Protein AF-A0A6C0EUL0-F1 (afdb_monomer_lite)

pLDDT: mean 75.99, std 18.29, range [32.66, 93.19]

Sequence (137 aa):
MYKIRINCTSQKELTFKTLKITQELYINEIHKLLEPDSFNFIDSVTLLHKKCQTNSITTKSFEFLLNNEIQKCHMIDLILKMKHIGFVSETNCSIQFMVNGIIFINIKFNDYSYVMNNNKKKKNKSIYTVQTLHKRM

Radius of gyration: 17.28 Å; chains: 1; bounding box: 55×52×33 Å

Structure (mmCIF, N/CA/C/O backbone):
data_AF-A0A6C0EUL0-F1
#
_entry.id   AF-A0A6C0EUL0-F1
#
loop_
_atom_site.group_PDB
_atom_site.id
_atom_site.type_symbol
_atom_site.label_atom_id
_atom_site.label_alt_id
_atom_site.label_comp_id
_atom_site.label_asym_id
_atom_site.label_entity_id
_atom_site.label_seq_id
_atom_site.pdbx_PDB_ins_code
_atom_site.Cartn_x
_atom_site.Cartn_y
_atom_site.Cartn_z
_atom_site.occupancy
_atom_site.B_iso_or_equiv
_atom_site.auth_seq_id
_atom_site.auth_comp_id
_atom_site.auth_asym_id
_atom_site.auth_atom_id
_atom_site.pdbx_PDB_model_num
ATOM 1 N N . MET A 1 1 ? -8.490 -14.698 8.533 1.00 81.81 1 MET A N 1
ATOM 2 C CA . MET A 1 1 ? -7.403 -13.698 8.512 1.00 81.81 1 MET A CA 1
ATOM 3 C C . MET A 1 1 ? -7.806 -12.529 7.630 1.00 81.81 1 MET A C 1
ATOM 5 O O . MET A 1 1 ? -8.074 -12.736 6.445 1.00 81.81 1 MET A O 1
ATOM 9 N N . TYR A 1 2 ? -7.879 -11.341 8.227 1.00 90.81 2 TYR A N 1
ATOM 10 C CA . TYR A 1 2 ? -8.171 -10.074 7.561 1.00 90.81 2 TYR A CA 1
ATOM 11 C C . TYR A 1 2 ? -6.866 -9.442 7.084 1.00 90.81 2 TYR A C 1
ATOM 13 O O . TYR A 1 2 ? -5.888 -9.412 7.833 1.00 90.81 2 TYR A O 1
ATOM 21 N N . LYS A 1 3 ? -6.826 -8.958 5.841 1.00 93.19 3 LYS A N 1
ATOM 22 C CA . LYS A 1 3 ? -5.650 -8.250 5.336 1.00 93.19 3 LYS A CA 1
ATOM 23 C C . LYS A 1 3 ? -5.978 -7.176 4.317 1.00 93.19 3 LYS A C 1
ATOM 25 O O . LYS A 1 3 ? -6.918 -7.319 3.539 1.00 93.19 3 LYS A O 1
ATOM 30 N N . ILE A 1 4 ? -5.148 -6.140 4.274 1.00 91.94 4 ILE A N 1
ATOM 31 C CA . ILE A 1 4 ? -5.121 -5.170 3.178 1.00 91.94 4 ILE A CA 1
ATOM 32 C C . ILE A 1 4 ? -3.896 -5.456 2.322 1.00 91.94 4 ILE A C 1
ATOM 34 O O . ILE A 1 4 ? -2.795 -5.607 2.844 1.00 91.94 4 ILE A O 1
ATOM 38 N N . ARG A 1 5 ? -4.073 -5.504 1.003 1.00 92.25 5 ARG A N 1
ATOM 39 C CA . ARG A 1 5 ? -2.987 -5.621 0.034 1.00 92.25 5 ARG A CA 1
ATOM 40 C C . ARG A 1 5 ? -2.918 -4.379 -0.841 1.00 92.25 5 ARG A C 1
ATOM 42 O O . ARG A 1 5 ? -3.924 -3.975 -1.422 1.00 92.25 5 ARG A O 1
ATOM 49 N N . ILE A 1 6 ? -1.717 -3.831 -0.989 1.00 89.75 6 ILE A N 1
ATOM 50 C CA . ILE A 1 6 ? -1.419 -2.731 -1.910 1.00 89.75 6 ILE A CA 1
ATOM 51 C C . ILE A 1 6 ? -0.366 -3.208 -2.898 1.00 89.75 6 ILE A C 1
ATOM 53 O O . ILE A 1 6 ? 0.739 -3.569 -2.497 1.00 89.75 6 ILE A O 1
ATOM 57 N N . ASN A 1 7 ? -0.700 -3.209 -4.186 1.00 83.06 7 ASN A N 1
ATOM 58 C CA . ASN A 1 7 ? 0.239 -3.605 -5.235 1.00 83.06 7 ASN A CA 1
ATOM 59 C C . ASN A 1 7 ? 1.182 -2.438 -5.568 1.00 83.06 7 ASN A C 1
ATOM 61 O O . ASN A 1 7 ? 0.726 -1.328 -5.832 1.00 83.06 7 ASN A O 1
ATOM 65 N N . CYS A 1 8 ? 2.489 -2.690 -5.549 1.00 78.00 8 CYS A N 1
ATOM 66 C CA . CYS A 1 8 ? 3.541 -1.687 -5.746 1.00 78.00 8 CYS A CA 1
ATOM 67 C C . CYS A 1 8 ? 4.652 -2.195 -6.684 1.00 78.00 8 CYS A C 1
ATOM 69 O O . CYS A 1 8 ? 5.837 -1.925 -6.487 1.00 78.00 8 CYS A O 1
ATOM 71 N N . THR A 1 9 ? 4.281 -2.988 -7.692 1.00 69.94 9 THR A N 1
ATOM 72 C CA . THR A 1 9 ? 5.221 -3.717 -8.556 1.00 69.94 9 THR A CA 1
ATOM 73 C C . THR A 1 9 ? 5.982 -2.783 -9.491 1.00 69.94 9 THR A C 1
ATOM 75 O O . THR A 1 9 ? 7.195 -2.933 -9.663 1.00 69.94 9 THR A O 1
ATOM 78 N N . SER A 1 10 ? 5.299 -1.805 -10.084 1.00 65.25 10 SER A N 1
ATOM 79 C CA . SER A 1 10 ? 5.929 -0.809 -10.949 1.00 65.25 10 SER A CA 1
ATOM 80 C C . SER A 1 10 ? 6.234 0.496 -10.208 1.00 65.25 10 SER A C 1
ATOM 82 O O . SER A 1 10 ? 5.563 0.859 -9.244 1.00 65.25 10 SER A O 1
ATOM 84 N N . GLN A 1 11 ? 7.233 1.245 -10.692 1.00 56.41 11 GLN A N 1
ATOM 85 C CA . GLN A 1 11 ? 7.538 2.593 -10.184 1.00 56.41 11 GLN A CA 1
ATOM 86 C C . GLN A 1 11 ? 6.321 3.522 -10.275 1.00 56.41 11 GLN A C 1
ATOM 88 O O . GLN A 1 11 ? 6.171 4.412 -9.455 1.00 56.41 11 GLN A O 1
ATOM 93 N N . LYS A 1 12 ? 5.427 3.283 -11.236 1.00 63.06 12 LYS A N 1
ATOM 94 C CA . LYS A 1 12 ? 4.217 4.080 -11.411 1.00 63.06 12 LYS A CA 1
ATOM 95 C C . LYS A 1 12 ? 3.079 3.653 -10.477 1.00 63.06 12 LYS A C 1
ATOM 97 O O . LYS A 1 12 ? 2.143 4.423 -10.277 1.00 63.06 12 LYS A O 1
ATOM 102 N N . GLU A 1 13 ? 3.124 2.444 -9.913 1.00 72.56 13 GLU A N 1
ATOM 103 C CA . GLU A 1 13 ? 2.082 1.922 -9.018 1.00 72.56 13 GLU A CA 1
ATOM 104 C C . GLU A 1 13 ? 2.179 2.513 -7.617 1.00 72.56 13 GLU A C 1
ATOM 106 O O . GLU A 1 13 ? 1.165 2.934 -7.078 1.00 72.56 13 GLU A O 1
ATOM 111 N N . LEU A 1 14 ? 3.358 2.580 -7.006 1.00 84.25 14 LEU A N 1
ATOM 112 C CA . LEU A 1 14 ? 3.484 3.200 -5.688 1.00 84.25 14 LEU A CA 1
ATOM 113 C C . LEU A 1 14 ? 4.931 3.621 -5.426 1.00 84.25 14 LEU A C 1
ATOM 115 O O . LEU A 1 14 ? 5.844 2.794 -5.454 1.00 84.25 14 LEU A O 1
ATOM 119 N N . THR A 1 15 ? 5.129 4.901 -5.139 1.00 87.19 15 THR A N 1
ATOM 120 C CA . THR A 1 15 ? 6.403 5.480 -4.710 1.00 87.19 15 THR A CA 1
ATOM 121 C C . THR A 1 15 ? 6.281 6.034 -3.301 1.00 87.19 15 THR A C 1
ATOM 123 O O . THR A 1 15 ? 5.186 6.307 -2.808 1.00 87.19 15 THR A O 1
ATOM 126 N N . PHE A 1 16 ? 7.424 6.203 -2.649 1.00 89.31 16 PHE A N 1
ATOM 127 C CA . PHE A 1 16 ? 7.529 6.872 -1.363 1.00 89.31 16 PHE A CA 1
ATOM 128 C C . PHE A 1 16 ? 8.462 8.068 -1.519 1.00 89.31 16 PHE A C 1
ATOM 130 O O . PHE A 1 16 ? 9.609 7.899 -1.924 1.00 89.31 16 PHE A O 1
ATOM 137 N N . LYS A 1 17 ? 7.957 9.282 -1.274 1.00 88.50 17 LYS A N 1
ATOM 138 C CA . LYS A 1 17 ? 8.664 10.549 -1.521 1.00 88.50 17 LYS A CA 1
ATOM 139 C C . LYS A 1 17 ? 9.274 10.603 -2.931 1.00 88.50 17 LYS A C 1
ATOM 141 O O . LYS A 1 17 ? 10.418 11.005 -3.097 1.00 88.50 17 LYS A O 1
ATOM 146 N N . THR A 1 18 ? 8.522 10.158 -3.945 1.00 84.88 18 THR A N 1
ATOM 147 C CA . THR A 1 18 ? 8.945 10.022 -5.362 1.00 84.88 18 THR A CA 1
ATOM 148 C C . THR A 1 18 ? 10.016 8.958 -5.651 1.00 84.88 18 THR A C 1
ATOM 150 O O . THR A 1 18 ? 10.385 8.749 -6.805 1.00 84.88 18 THR A O 1
ATOM 153 N N . LEU A 1 19 ? 10.468 8.212 -4.638 1.00 85.69 19 LEU A N 1
ATOM 154 C CA . LEU A 1 19 ? 11.436 7.128 -4.785 1.00 85.69 19 LEU A CA 1
ATOM 155 C C . LEU A 1 19 ? 10.748 5.772 -4.971 1.00 85.69 19 LEU A C 1
ATOM 157 O O . LEU A 1 19 ? 9.694 5.480 -4.394 1.00 85.69 19 LEU A O 1
ATOM 161 N N . LYS A 1 20 ? 11.385 4.904 -5.761 1.00 84.88 20 LYS A N 1
ATOM 162 C CA . LYS A 1 20 ? 10.973 3.505 -5.905 1.00 84.88 20 LYS A CA 1
ATOM 163 C C . LYS A 1 20 ? 11.155 2.771 -4.577 1.00 84.88 20 LYS A C 1
ATOM 165 O O . LYS A 1 20 ? 12.204 2.857 -3.948 1.00 84.88 20 LYS A O 1
ATOM 170 N N . ILE A 1 21 ? 10.162 1.968 -4.206 1.00 85.56 21 ILE A N 1
ATOM 171 C CA . ILE A 1 21 ? 10.184 1.209 -2.956 1.00 85.56 21 ILE A CA 1
ATOM 172 C C . ILE A 1 21 ? 11.125 -0.002 -3.085 1.00 85.56 21 ILE A C 1
ATOM 174 O O . ILE A 1 21 ? 10.856 -0.994 -3.783 1.00 85.56 21 ILE A O 1
ATOM 178 N N . THR A 1 22 ? 12.274 0.099 -2.421 1.00 84.44 22 THR A N 1
ATOM 179 C CA . THR A 1 22 ? 13.261 -0.974 -2.250 1.00 84.44 22 THR A CA 1
ATOM 180 C C . THR A 1 22 ? 13.121 -1.609 -0.867 1.00 84.44 22 THR A C 1
ATOM 182 O O . THR A 1 22 ? 12.477 -1.056 0.022 1.00 84.44 22 THR A O 1
ATOM 185 N N . GLN A 1 23 ? 13.711 -2.793 -0.680 1.00 84.38 23 GLN A N 1
ATOM 186 C CA . GLN A 1 23 ? 13.723 -3.452 0.628 1.00 84.38 23 GLN A CA 1
ATOM 187 C C . GLN A 1 23 ? 14.516 -2.642 1.663 1.00 84.38 23 GLN A C 1
ATOM 189 O O . GLN A 1 23 ? 14.108 -2.553 2.813 1.00 84.38 23 GLN A O 1
ATOM 194 N N . GLU A 1 24 ? 15.595 -1.992 1.235 1.00 88.00 24 GLU A N 1
ATOM 195 C CA . GLU A 1 24 ? 16.388 -1.096 2.076 1.00 88.00 24 GLU A CA 1
ATOM 196 C C . GLU A 1 24 ? 15.590 0.141 2.516 1.00 88.00 24 GLU A C 1
ATOM 198 O O . GLU A 1 24 ? 15.519 0.428 3.707 1.00 88.00 24 GLU A O 1
ATOM 203 N N . LEU A 1 25 ? 14.900 0.819 1.586 1.00 88.12 25 LEU A N 1
ATOM 204 C CA . LEU A 1 25 ? 14.025 1.951 1.920 1.00 88.12 25 LEU A CA 1
ATOM 205 C C . LEU A 1 25 ? 12.902 1.529 2.881 1.00 88.12 25 LEU A C 1
ATOM 207 O O . LEU A 1 25 ? 12.510 2.288 3.769 1.00 88.12 25 LEU A O 1
ATOM 211 N N . TYR A 1 26 ? 12.405 0.299 2.725 1.00 88.19 26 TYR A N 1
ATOM 212 C CA . TYR A 1 26 ? 11.421 -0.271 3.633 1.00 88.19 26 TYR A CA 1
ATOM 213 C C . TYR A 1 26 ? 11.958 -0.446 5.058 1.00 88.19 26 TYR A C 1
ATOM 215 O O . TYR A 1 26 ? 11.358 0.056 6.011 1.00 88.19 26 TYR A O 1
ATOM 223 N N . ILE A 1 27 ? 13.103 -1.117 5.194 1.00 87.38 27 ILE A N 1
ATOM 224 C CA . ILE A 1 27 ? 13.739 -1.402 6.486 1.00 87.38 27 ILE A CA 1
ATOM 225 C C . ILE A 1 27 ? 14.212 -0.116 7.170 1.00 87.38 27 ILE A C 1
ATOM 227 O O . ILE A 1 27 ? 14.127 -0.014 8.385 1.00 87.38 27 ILE A O 1
ATOM 231 N N . ASN A 1 28 ? 14.664 0.894 6.434 1.00 87.00 28 ASN A N 1
ATOM 232 C CA . ASN A 1 28 ? 15.253 2.074 7.067 1.00 87.00 28 ASN A CA 1
ATOM 233 C C . ASN A 1 28 ? 14.216 3.142 7.449 1.00 87.00 28 ASN A C 1
ATOM 235 O O . ASN A 1 28 ? 14.333 3.743 8.524 1.00 87.00 28 ASN A O 1
ATOM 239 N N . GLU A 1 29 ? 13.193 3.347 6.609 1.00 90.00 29 GLU A N 1
ATOM 240 C CA . GLU A 1 29 ? 12.229 4.447 6.760 1.00 90.00 29 GLU A CA 1
ATOM 241 C C . GLU A 1 29 ? 10.773 3.985 6.844 1.00 90.00 29 GLU A C 1
ATOM 243 O O . GLU A 1 29 ? 10.078 4.319 7.802 1.00 90.00 29 GLU A O 1
ATOM 248 N N . ILE A 1 30 ? 10.286 3.246 5.841 1.00 88.75 30 ILE A N 1
ATOM 249 C CA . ILE A 1 30 ? 8.838 3.048 5.670 1.00 88.75 30 ILE A CA 1
ATOM 250 C C . ILE A 1 30 ? 8.229 2.226 6.808 1.00 88.75 30 ILE A C 1
ATOM 252 O O . ILE A 1 30 ? 7.132 2.566 7.245 1.00 88.75 30 ILE A O 1
ATOM 256 N N . HIS A 1 31 ? 8.896 1.162 7.280 1.00 85.25 31 HIS A N 1
ATOM 257 C CA . HIS A 1 31 ? 8.292 0.280 8.287 1.00 85.25 31 HIS A CA 1
ATOM 258 C C . HIS A 1 31 ? 7.923 1.049 9.563 1.00 85.25 31 HIS A C 1
ATOM 260 O O . HIS A 1 31 ? 6.804 0.901 10.031 1.00 85.25 31 HIS A O 1
ATOM 266 N N . LYS A 1 32 ? 8.794 1.960 10.021 1.00 84.88 32 LYS A N 1
ATOM 267 C CA . LYS A 1 32 ? 8.586 2.805 11.212 1.00 84.88 32 LYS A CA 1
ATOM 268 C C . LYS A 1 32 ? 7.379 3.731 11.075 1.00 84.88 32 LYS A C 1
ATOM 270 O O . LYS A 1 32 ? 6.687 4.013 12.040 1.00 84.88 32 LYS A O 1
ATOM 275 N N . LEU A 1 33 ? 7.118 4.225 9.863 1.00 86.25 33 LEU A N 1
ATOM 276 C CA . LEU A 1 33 ? 5.997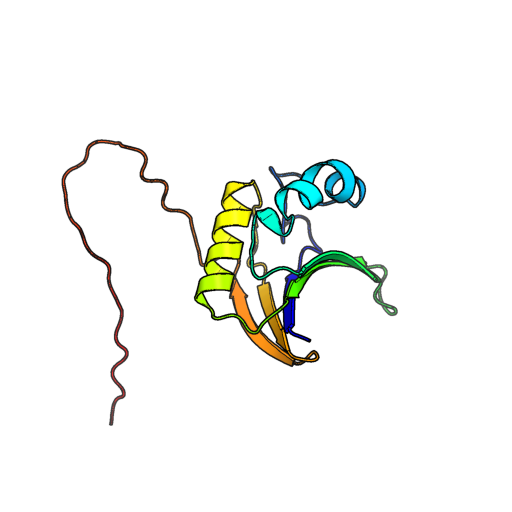 5.134 9.585 1.00 86.25 33 LEU A CA 1
ATOM 277 C C . LEU A 1 33 ? 4.662 4.401 9.410 1.00 86.25 33 LEU A C 1
ATOM 279 O O . LEU A 1 33 ? 3.603 5.026 9.450 1.00 86.25 33 LEU A O 1
ATOM 283 N N . LEU A 1 34 ? 4.716 3.094 9.157 1.00 84.19 34 LEU A N 1
ATOM 284 C CA . LEU A 1 34 ? 3.553 2.221 9.021 1.00 84.19 34 LEU A CA 1
ATOM 285 C C . LEU A 1 34 ? 3.335 1.348 10.264 1.00 84.19 34 LEU A C 1
ATOM 287 O O . LEU A 1 34 ? 2.511 0.436 10.210 1.00 84.1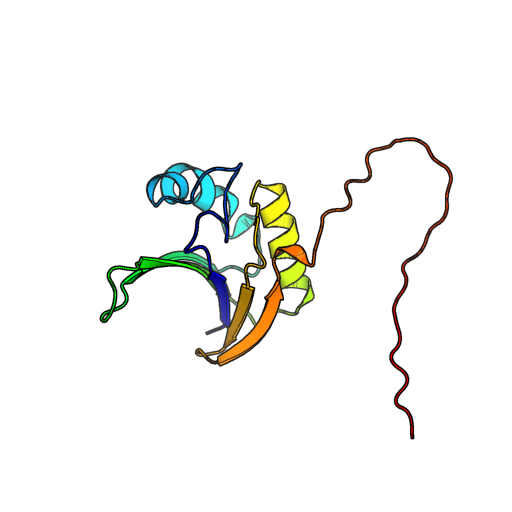9 34 LEU A O 1
ATOM 291 N N . GLU A 1 35 ? 4.064 1.603 11.355 1.00 72.12 35 GLU A N 1
ATOM 292 C CA . GLU A 1 35 ? 3.960 0.807 12.573 1.00 72.12 35 GLU A CA 1
ATOM 293 C C . GLU A 1 35 ? 2.542 0.843 13.178 1.00 72.12 35 GLU A C 1
ATOM 295 O O . GLU A 1 35 ? 1.825 1.842 13.026 1.00 72.12 35 GLU A O 1
ATOM 300 N N . PRO A 1 36 ? 2.137 -0.237 13.879 1.00 64.56 36 PRO A N 1
ATOM 301 C CA . PRO A 1 36 ? 0.821 -0.391 14.510 1.00 64.56 36 PRO A CA 1
ATOM 302 C C . PRO A 1 36 ? 0.374 0.789 15.376 1.00 64.56 36 PRO A C 1
ATOM 304 O O . PRO A 1 36 ? -0.810 1.116 15.399 1.00 64.56 36 PRO A O 1
ATOM 307 N N . ASP A 1 37 ? 1.303 1.497 16.019 1.00 64.56 37 ASP A N 1
ATOM 308 C CA . ASP A 1 37 ? 0.990 2.673 16.844 1.00 64.56 37 ASP A CA 1
ATOM 309 C C . ASP A 1 37 ? 0.345 3.808 16.032 1.00 64.56 37 ASP A C 1
ATOM 311 O O . ASP A 1 37 ? -0.414 4.626 16.551 1.00 64.56 37 ASP A O 1
ATOM 315 N N . SER A 1 38 ? 0.591 3.836 14.719 1.00 67.19 38 SER A N 1
ATOM 316 C CA . SER A 1 38 ? -0.059 4.769 13.798 1.00 67.19 38 SER A CA 1
ATOM 317 C C . SER A 1 38 ? -1.462 4.304 13.372 1.00 67.19 38 SER A C 1
ATOM 319 O O . SER A 1 38 ? -2.247 5.109 12.848 1.00 67.19 38 SER A O 1
ATOM 321 N N . PHE A 1 39 ? -1.797 3.024 13.580 1.00 76.06 39 PHE A N 1
ATOM 322 C CA . PHE A 1 39 ? -3.006 2.354 13.098 1.00 76.06 39 PHE A CA 1
ATOM 323 C C . PHE A 1 39 ? -3.483 1.230 14.037 1.00 76.06 39 PHE A C 1
ATOM 325 O O . PHE A 1 39 ? -3.117 0.072 13.871 1.00 76.06 39 PHE A O 1
ATOM 332 N N . ASN A 1 40 ? -4.429 1.537 14.926 1.00 81.44 40 ASN A N 1
ATOM 333 C CA . ASN A 1 40 ? -4.937 0.612 15.958 1.00 81.44 40 ASN A CA 1
ATOM 334 C C . ASN A 1 40 ? -5.500 -0.739 15.445 1.00 81.44 40 ASN A C 1
ATOM 336 O O . ASN A 1 40 ? -5.732 -1.654 16.234 1.00 81.44 40 ASN A O 1
ATOM 340 N N . PHE A 1 41 ? -5.783 -0.854 14.145 1.00 84.31 41 PHE A N 1
ATOM 341 C CA . PHE A 1 41 ? -6.335 -2.054 13.506 1.00 84.31 41 PHE A CA 1
ATOM 342 C C . PHE A 1 41 ? -5.289 -2.890 12.742 1.00 84.31 41 PHE A C 1
ATOM 344 O O . PHE A 1 41 ? -5.618 -3.942 12.193 1.00 84.31 41 PHE A O 1
ATOM 351 N N . ILE A 1 42 ? -4.041 -2.420 12.655 1.00 88.00 42 ILE A N 1
ATOM 352 C CA . ILE A 1 42 ? -2.952 -3.093 11.940 1.00 88.00 42 ILE A CA 1
ATOM 353 C C . ILE A 1 42 ? -2.103 -3.832 12.965 1.00 88.00 42 ILE A C 1
ATOM 355 O O . ILE A 1 42 ? -1.544 -3.223 13.864 1.00 88.00 42 ILE A O 1
ATOM 359 N N . ASP A 1 43 ? -2.007 -5.145 12.810 1.00 88.00 43 ASP A N 1
ATOM 360 C CA . ASP A 1 43 ? -1.181 -6.008 13.652 1.00 88.00 43 ASP A CA 1
ATOM 361 C C . ASP A 1 43 ? 0.268 -6.031 13.148 1.00 88.00 43 ASP A C 1
ATOM 363 O O . ASP A 1 43 ? 1.225 -5.882 13.901 1.00 88.00 43 ASP A O 1
ATOM 367 N N . SER A 1 44 ? 0.447 -6.149 11.831 1.00 88.44 44 SER A N 1
ATOM 368 C CA . SER A 1 44 ? 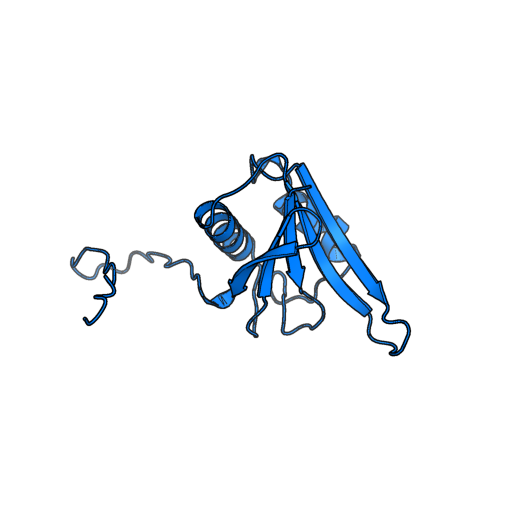1.770 -6.075 11.213 1.00 88.44 44 SER A CA 1
ATOM 369 C C . SER A 1 44 ? 1.712 -5.642 9.755 1.00 88.44 44 SER A C 1
ATOM 371 O O . SER A 1 44 ? 0.691 -5.767 9.072 1.00 88.44 44 SER A O 1
ATOM 373 N N . VAL A 1 45 ? 2.845 -5.141 9.267 1.00 89.56 45 VAL A N 1
ATOM 374 C CA . VAL A 1 45 ? 3.042 -4.732 7.876 1.00 89.56 45 VAL A CA 1
ATOM 375 C C . VAL A 1 45 ? 4.212 -5.510 7.302 1.00 89.56 45 VAL A C 1
ATOM 377 O O . VAL A 1 45 ? 5.251 -5.652 7.940 1.00 89.56 45 VAL A O 1
ATOM 380 N N . THR A 1 46 ? 4.046 -6.047 6.097 1.00 89.31 46 THR A N 1
ATOM 381 C CA . THR A 1 46 ? 5.095 -6.796 5.403 1.00 89.31 46 THR A CA 1
ATOM 382 C C . THR A 1 46 ? 5.185 -6.366 3.946 1.00 89.31 46 THR A C 1
ATOM 384 O O . THR A 1 46 ? 4.176 -6.280 3.245 1.00 89.31 46 THR A O 1
ATOM 387 N N . LEU A 1 47 ? 6.408 -6.144 3.461 1.00 88.50 47 LEU A N 1
ATOM 388 C CA . LEU A 1 47 ? 6.684 -5.990 2.036 1.00 88.50 47 LEU A CA 1
ATOM 389 C C . LEU A 1 47 ? 6.960 -7.366 1.413 1.00 88.50 47 LEU A C 1
ATOM 391 O O . LEU A 1 47 ? 7.996 -7.979 1.669 1.00 88.50 47 LEU A O 1
ATOM 395 N N . LEU A 1 48 ? 6.046 -7.843 0.572 1.00 86.31 48 LEU A N 1
ATOM 396 C CA . LEU A 1 48 ? 6.175 -9.117 -0.129 1.00 86.31 48 LEU A CA 1
ATOM 397 C C . LEU A 1 48 ? 6.777 -8.944 -1.520 1.00 86.31 48 LEU A C 1
ATOM 399 O O . LEU A 1 48 ? 6.425 -8.028 -2.264 1.00 86.31 48 LEU A O 1
ATOM 403 N N . HIS A 1 49 ? 7.622 -9.905 -1.888 1.00 84.56 49 HIS A N 1
ATOM 404 C CA . HIS A 1 49 ? 8.176 -10.071 -3.224 1.00 84.56 49 HIS A CA 1
ATOM 405 C C . HIS A 1 49 ? 7.728 -11.427 -3.773 1.00 84.56 49 HIS A C 1
ATOM 407 O O . HIS A 1 49 ? 8.164 -12.469 -3.288 1.00 84.56 49 HIS A O 1
ATOM 413 N N . LYS A 1 50 ? 6.863 -11.440 -4.788 1.00 79.12 50 LYS A N 1
ATOM 414 C CA . LYS A 1 50 ? 6.425 -12.674 -5.446 1.00 79.12 50 LYS A CA 1
ATOM 415 C C . LYS A 1 50 ? 6.986 -12.729 -6.860 1.00 79.12 50 LYS A C 1
ATOM 417 O O . LYS A 1 50 ? 6.588 -11.955 -7.732 1.00 79.12 50 LYS A O 1
ATOM 422 N N . LYS A 1 51 ? 7.909 -13.663 -7.080 1.00 74.69 51 LYS A N 1
ATOM 423 C CA . LYS A 1 51 ? 8.451 -13.974 -8.403 1.00 74.69 51 LYS A CA 1
ATOM 424 C C . LYS A 1 51 ? 7.426 -14.809 -9.168 1.00 74.69 51 LYS A C 1
ATOM 426 O O . LYS A 1 51 ? 6.944 -15.816 -8.650 1.00 74.69 51 LYS A O 1
ATOM 431 N N . CYS A 1 52 ? 7.050 -14.376 -10.367 1.00 67.25 52 CYS A N 1
ATOM 432 C CA . CYS A 1 52 ? 6.210 -15.200 -11.227 1.00 67.25 52 CYS A CA 1
ATOM 433 C C . CYS A 1 52 ? 7.049 -16.376 -11.758 1.00 67.25 52 CYS A C 1
ATOM 435 O O . CYS A 1 52 ? 8.199 -16.180 -12.134 1.00 67.25 52 CYS A O 1
ATOM 437 N N . GLN A 1 53 ? 6.515 -17.601 -11.764 1.00 64.44 53 GLN A N 1
ATOM 438 C CA . GLN A 1 53 ? 7.267 -18.763 -12.269 1.00 64.44 53 GLN A CA 1
ATOM 439 C C . GLN A 1 53 ? 7.471 -18.703 -13.789 1.00 64.44 53 GLN A C 1
ATOM 441 O O . GLN A 1 53 ? 8.455 -19.229 -14.295 1.00 64.44 53 GLN A O 1
ATOM 446 N N . THR A 1 54 ? 6.562 -18.040 -14.504 1.00 69.56 54 THR A N 1
ATOM 447 C CA . THR A 1 54 ? 6.549 -17.983 -15.970 1.00 69.56 54 THR A CA 1
ATOM 448 C C . THR A 1 54 ? 7.295 -16.781 -16.547 1.00 69.56 54 THR A C 1
ATOM 450 O O . THR A 1 54 ? 7.752 -16.858 -17.679 1.00 69.56 54 THR A O 1
ATOM 453 N N . ASN A 1 55 ? 7.479 -15.702 -15.775 1.00 63.56 55 ASN A N 1
ATOM 454 C CA . ASN A 1 55 ? 8.153 -14.474 -16.210 1.00 63.56 55 ASN A CA 1
ATOM 455 C C . ASN A 1 55 ? 9.176 -14.009 -15.166 1.00 63.56 55 ASN A C 1
ATOM 457 O O . ASN A 1 55 ? 8.951 -14.138 -13.967 1.00 63.56 55 ASN A O 1
ATOM 461 N N . SER A 1 56 ? 10.239 -13.325 -15.594 1.00 64.69 56 SER A N 1
ATOM 462 C CA . SER A 1 56 ? 11.230 -12.683 -14.708 1.00 64.69 56 SER A CA 1
ATOM 463 C C . SER A 1 56 ? 10.687 -11.487 -13.899 1.00 64.69 56 SER A C 1
ATOM 465 O O . SER A 1 56 ? 11.449 -10.781 -13.239 1.00 64.69 56 SER A O 1
ATOM 467 N N . ILE A 1 57 ? 9.371 -11.257 -13.917 1.00 69.25 57 ILE A N 1
ATOM 468 C CA . ILE A 1 57 ? 8.712 -10.152 -13.223 1.00 69.25 57 ILE A CA 1
ATOM 469 C C . ILE A 1 57 ? 8.509 -10.530 -11.754 1.00 69.25 57 ILE A C 1
ATOM 471 O O . ILE A 1 57 ? 7.748 -11.441 -11.411 1.00 69.25 57 ILE A O 1
ATOM 475 N N . THR A 1 58 ? 9.173 -9.786 -10.875 1.00 65.31 58 THR A N 1
ATOM 476 C CA . THR A 1 58 ? 8.924 -9.823 -9.433 1.00 65.31 58 THR A CA 1
ATOM 477 C C . THR A 1 58 ? 7.835 -8.818 -9.095 1.00 65.31 58 THR A C 1
ATOM 479 O O . THR A 1 58 ? 8.051 -7.611 -9.181 1.00 65.31 58 THR A O 1
ATOM 482 N N . THR A 1 59 ? 6.675 -9.320 -8.687 1.00 77.19 59 THR A N 1
ATOM 483 C CA . THR A 1 59 ? 5.600 -8.493 -8.133 1.00 77.19 59 THR A CA 1
ATOM 484 C C . THR A 1 59 ? 5.927 -8.085 -6.704 1.00 77.19 59 THR A C 1
ATOM 486 O O . THR A 1 59 ? 6.443 -8.891 -5.926 1.00 77.19 59 THR A O 1
ATOM 489 N N . LYS A 1 60 ? 5.652 -6.824 -6.369 1.00 83.12 60 LYS A N 1
ATOM 490 C CA . LYS A 1 60 ? 5.809 -6.286 -5.018 1.00 83.12 60 LYS A CA 1
ATOM 491 C C . LYS A 1 60 ? 4.458 -5.873 -4.469 1.00 83.12 60 LYS A C 1
ATOM 493 O O . LYS A 1 60 ? 3.655 -5.280 -5.192 1.00 83.12 60 LYS A O 1
ATOM 498 N N . SER A 1 61 ? 4.221 -6.159 -3.197 1.00 87.88 61 SER A N 1
ATOM 499 C CA . SER A 1 61 ? 3.012 -5.707 -2.515 1.00 87.88 61 SER A CA 1
ATOM 500 C C . SER A 1 61 ? 3.253 -5.466 -1.035 1.00 87.88 61 SER A C 1
ATOM 502 O O . SER A 1 61 ? 3.929 -6.267 -0.393 1.00 87.88 61 SER A O 1
ATOM 504 N N . PHE A 1 62 ? 2.632 -4.430 -0.480 1.00 89.69 62 PHE A N 1
ATOM 505 C CA . PHE A 1 62 ? 2.444 -4.340 0.965 1.00 89.69 62 PHE A CA 1
ATOM 506 C C . PHE A 1 62 ? 1.268 -5.213 1.375 1.00 89.69 62 PHE A C 1
ATOM 508 O O . PHE A 1 62 ? 0.198 -5.128 0.767 1.00 89.69 62 PHE A O 1
ATOM 515 N N . GLU A 1 63 ? 1.460 -6.023 2.408 1.00 90.94 63 GLU A N 1
ATOM 516 C CA . GLU A 1 63 ? 0.378 -6.681 3.128 1.00 90.94 63 GLU A CA 1
ATOM 517 C C . GLU A 1 63 ? 0.318 -6.144 4.556 1.00 90.94 63 GLU A C 1
ATOM 519 O O . GLU A 1 63 ? 1.304 -6.191 5.288 1.00 90.94 63 GLU A O 1
ATOM 524 N N . PHE A 1 64 ? -0.850 -5.628 4.926 1.00 91.75 64 PHE A N 1
ATOM 525 C CA . PHE A 1 64 ? -1.189 -5.225 6.283 1.00 91.75 64 PHE A CA 1
ATOM 526 C C . PHE A 1 64 ? -2.069 -6.324 6.864 1.00 91.75 64 PHE A C 1
ATOM 528 O O . PHE A 1 64 ? -3.177 -6.550 6.366 1.00 91.75 64 PHE A O 1
ATOM 535 N N . LEU A 1 65 ? -1.567 -7.034 7.868 1.00 91.56 65 LEU A N 1
ATOM 536 C CA . LEU A 1 65 ? -2.350 -7.986 8.642 1.00 91.56 65 LEU A CA 1
ATOM 537 C C . LEU A 1 65 ? -3.150 -7.216 9.684 1.00 91.56 65 LEU A C 1
ATOM 539 O O . LEU A 1 65 ? -2.620 -6.314 10.328 1.00 91.56 65 LEU A O 1
ATOM 543 N N . LEU A 1 66 ? -4.434 -7.541 9.802 1.00 91.19 66 LEU A N 1
ATOM 544 C CA . LEU A 1 66 ? -5.359 -6.803 10.655 1.00 91.19 66 LEU A CA 1
ATOM 545 C C . LEU A 1 66 ? -5.812 -7.678 11.821 1.00 91.19 66 LEU A C 1
ATOM 547 O O . LEU A 1 66 ? -6.082 -8.869 11.638 1.00 91.19 66 LEU A O 1
ATOM 551 N N . ASN A 1 67 ? -5.938 -7.070 12.998 1.00 88.38 67 ASN A N 1
ATOM 552 C CA . ASN A 1 67 ? -6.414 -7.744 14.210 1.00 88.38 67 ASN A CA 1
ATOM 553 C C . ASN A 1 67 ? -7.943 -7.944 14.215 1.00 88.38 67 ASN A C 1
ATOM 555 O O . ASN A 1 67 ? -8.455 -8.814 14.918 1.00 88.38 67 ASN A O 1
ATOM 559 N N . ASN A 1 68 ? -8.678 -7.179 13.406 1.00 88.50 68 ASN A N 1
ATOM 560 C CA . ASN A 1 68 ? -10.131 -7.211 13.315 1.00 88.50 68 ASN A CA 1
ATOM 561 C C . ASN A 1 68 ? -10.636 -6.991 11.878 1.00 88.50 68 ASN A C 1
ATOM 563 O O . ASN A 1 68 ? -9.890 -6.658 10.953 1.00 88.50 68 ASN A O 1
ATOM 567 N N . GLU A 1 69 ? -11.936 -7.214 11.689 1.00 87.25 69 GLU A N 1
ATOM 568 C CA . GLU A 1 69 ? -12.620 -6.780 10.477 1.00 87.25 69 GLU A CA 1
ATOM 569 C C . GLU A 1 69 ? -12.678 -5.251 10.447 1.00 87.25 69 GLU A C 1
ATOM 571 O O . GLU A 1 69 ? -12.930 -4.601 11.463 1.00 87.25 69 GLU A O 1
ATOM 576 N N . ILE A 1 70 ? -12.466 -4.671 9.268 1.00 87.50 70 ILE A N 1
ATOM 577 C CA . ILE A 1 70 ? -12.472 -3.225 9.091 1.00 87.50 70 ILE A CA 1
ATOM 578 C C . ILE A 1 70 ? -13.558 -2.791 8.117 1.00 87.50 70 ILE A C 1
ATOM 580 O O . ILE A 1 70 ? -13.935 -3.501 7.189 1.00 87.50 70 ILE A O 1
ATOM 584 N N . GLN A 1 71 ? -14.021 -1.562 8.300 1.00 87.31 71 GLN A N 1
ATOM 585 C CA . GLN A 1 71 ? -14.930 -0.907 7.381 1.00 87.31 71 GLN A CA 1
ATOM 586 C C . GLN A 1 71 ? -14.163 -0.165 6.284 1.00 87.31 71 GLN A C 1
ATOM 588 O O . GLN A 1 71 ? -12.971 0.132 6.394 1.00 87.31 71 GLN A O 1
ATOM 593 N N . LYS A 1 72 ? -14.888 0.215 5.228 1.00 85.38 72 LYS A N 1
ATOM 594 C CA . LYS A 1 72 ? -14.343 1.012 4.123 1.00 85.38 72 LYS A CA 1
ATOM 595 C C . LYS A 1 72 ? -13.708 2.329 4.597 1.00 85.38 72 LYS A C 1
ATOM 597 O O . LYS A 1 72 ? -12.705 2.735 4.022 1.00 85.38 72 LYS A O 1
ATOM 602 N N . CYS A 1 73 ? -14.248 2.978 5.633 1.00 86.19 73 CYS A N 1
ATOM 603 C CA . CYS A 1 73 ? -13.674 4.209 6.192 1.00 86.19 73 CYS A CA 1
ATOM 604 C C . CYS A 1 73 ? -12.239 4.005 6.701 1.00 86.19 73 CYS A C 1
ATOM 606 O O . CYS A 1 73 ? -11.371 4.796 6.355 1.00 86.19 73 CYS A O 1
ATOM 608 N N . HIS A 1 74 ? -11.947 2.897 7.385 1.00 87.25 74 HIS A N 1
ATOM 609 C CA . HIS A 1 74 ? -10.593 2.591 7.857 1.00 87.25 74 HIS A CA 1
ATOM 610 C C . HIS A 1 74 ? -9.597 2.414 6.702 1.00 87.25 74 HIS A C 1
ATOM 612 O O . HIS A 1 74 ? -8.438 2.811 6.807 1.00 87.25 74 HIS A O 1
ATOM 618 N N . MET A 1 75 ? -10.042 1.860 5.567 1.00 87.44 75 MET A N 1
ATOM 619 C CA . MET A 1 75 ? -9.204 1.790 4.365 1.00 87.44 75 MET A CA 1
ATOM 620 C C . MET A 1 75 ? -8.916 3.175 3.782 1.00 87.44 75 MET A C 1
ATOM 622 O O . MET A 1 75 ? -7.813 3.421 3.300 1.00 87.44 75 MET A O 1
ATOM 626 N N . ILE A 1 76 ? -9.902 4.072 3.806 1.00 88.12 76 ILE A N 1
ATOM 627 C CA . ILE A 1 76 ? -9.729 5.454 3.350 1.00 88.12 76 ILE A CA 1
ATOM 628 C C . ILE A 1 76 ? -8.741 6.174 4.270 1.00 88.12 76 ILE A C 1
ATOM 630 O O . ILE A 1 76 ? -7.803 6.795 3.774 1.00 88.12 76 ILE A O 1
ATOM 634 N N . ASP A 1 77 ? -8.880 6.021 5.586 1.00 87.62 77 ASP A N 1
ATOM 635 C CA . ASP A 1 77 ? -7.956 6.596 6.566 1.00 87.62 77 ASP A CA 1
ATOM 636 C C . ASP A 1 77 ? -6.527 6.081 6.367 1.00 87.62 77 ASP A C 1
ATOM 638 O O . ASP A 1 77 ? -5.574 6.862 6.428 1.00 87.62 77 ASP 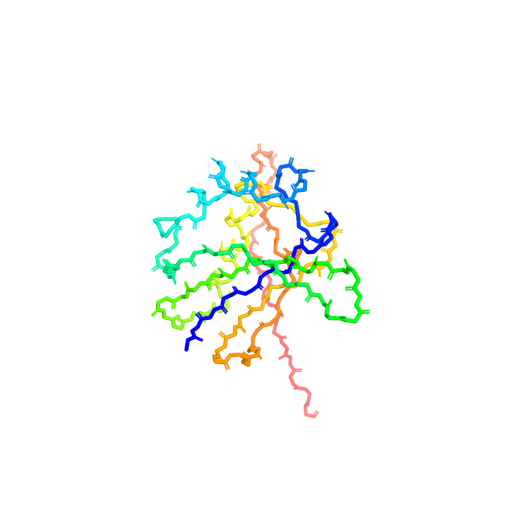A O 1
ATOM 642 N N . LEU A 1 78 ? -6.367 4.789 6.050 1.00 89.19 78 LEU A N 1
ATOM 643 C CA . LEU A 1 78 ? -5.077 4.219 5.664 1.00 89.19 78 LEU A CA 1
ATOM 644 C C . LEU A 1 78 ? -4.487 4.924 4.442 1.00 89.19 78 LEU A C 1
ATOM 646 O O . LEU A 1 78 ? -3.340 5.364 4.495 1.00 89.19 78 LEU A O 1
ATOM 650 N N . ILE A 1 79 ? -5.263 5.094 3.368 1.00 89.69 79 ILE A N 1
ATOM 651 C CA . ILE A 1 79 ? -4.809 5.806 2.162 1.00 89.69 79 ILE A CA 1
ATOM 652 C C . ILE A 1 79 ? -4.378 7.229 2.500 1.00 89.69 79 ILE A C 1
ATOM 654 O O . ILE A 1 79 ? -3.308 7.668 2.077 1.00 89.69 79 ILE A O 1
ATOM 658 N N . LEU A 1 80 ? -5.205 7.958 3.248 1.00 88.56 80 LEU A N 1
ATOM 659 C CA . LEU A 1 80 ? -4.947 9.353 3.585 1.00 88.56 80 LEU A CA 1
ATOM 660 C C . LEU A 1 80 ? -3.679 9.495 4.431 1.00 88.56 80 LEU A C 1
ATOM 662 O O . LEU A 1 80 ? -2.845 10.350 4.128 1.00 88.56 80 LEU A O 1
ATOM 666 N N . LYS A 1 81 ? -3.482 8.626 5.428 1.00 88.88 81 LYS A N 1
ATOM 667 C CA . LYS A 1 81 ? -2.258 8.607 6.238 1.00 88.88 81 LYS A CA 1
ATOM 668 C C . LYS A 1 81 ? -1.034 8.214 5.414 1.00 88.88 81 LYS A C 1
ATOM 670 O O . LYS A 1 81 ? -0.014 8.888 5.515 1.00 88.88 81 LYS A O 1
ATOM 675 N N . MET A 1 82 ? -1.136 7.205 4.546 1.00 89.62 82 MET A N 1
ATOM 676 C CA . MET A 1 82 ? -0.053 6.841 3.625 1.00 89.62 82 MET A CA 1
ATOM 677 C C . MET A 1 82 ? 0.343 8.025 2.733 1.00 89.62 82 MET A C 1
ATOM 679 O O . MET A 1 82 ? 1.524 8.341 2.600 1.00 89.62 82 MET A O 1
ATOM 683 N N . LYS A 1 83 ? -0.627 8.743 2.163 1.00 88.88 83 LYS A N 1
ATOM 684 C CA . LYS A 1 83 ? -0.344 9.957 1.383 1.00 88.88 83 LYS A CA 1
ATOM 685 C C . LYS A 1 83 ? 0.334 11.034 2.223 1.00 88.88 83 LYS A C 1
ATOM 687 O O . LYS A 1 83 ? 1.309 11.626 1.771 1.00 88.88 83 LYS A O 1
ATOM 692 N N . HIS A 1 84 ? -0.144 11.249 3.446 1.00 88.31 84 HIS A N 1
ATOM 693 C CA . HIS A 1 84 ? 0.419 12.230 4.369 1.00 88.31 84 HIS A CA 1
ATOM 694 C C . HIS A 1 84 ? 1.897 11.962 4.694 1.00 88.31 84 HIS A C 1
ATOM 696 O O . HIS A 1 84 ? 2.695 12.894 4.711 1.00 88.31 84 HIS A O 1
ATOM 702 N N . ILE A 1 85 ? 2.288 10.699 4.890 1.00 89.38 85 ILE A N 1
ATOM 703 C CA . ILE A 1 85 ? 3.691 10.331 5.163 1.00 89.38 85 ILE A CA 1
ATOM 704 C C . ILE A 1 85 ? 4.571 10.282 3.901 1.00 89.38 85 ILE A C 1
ATOM 706 O O . ILE A 1 85 ? 5.778 10.070 4.008 1.00 89.38 85 ILE A O 1
ATOM 710 N N . GLY A 1 86 ? 3.997 10.502 2.713 1.00 89.00 86 GLY A N 1
ATOM 711 C CA . GLY A 1 86 ? 4.741 10.683 1.466 1.00 89.00 86 GLY A CA 1
ATOM 712 C C . GLY A 1 86 ? 4.537 9.602 0.406 1.00 89.00 86 GLY A C 1
ATOM 713 O O . GLY A 1 86 ? 5.285 9.584 -0.571 1.00 89.00 86 GLY A O 1
ATOM 714 N N . PHE A 1 87 ? 3.561 8.701 0.549 1.00 90.62 87 PHE A N 1
ATOM 715 C CA . PHE A 1 87 ? 3.234 7.763 -0.528 1.00 90.62 87 PHE A CA 1
ATOM 716 C C . PHE A 1 87 ? 2.505 8.455 -1.682 1.00 90.62 87 PHE A C 1
ATOM 718 O O . PHE A 1 87 ? 1.545 9.200 -1.483 1.00 90.62 87 PHE A O 1
ATOM 725 N N . VAL A 1 88 ? 2.925 8.148 -2.907 1.00 88.56 88 VAL A N 1
ATOM 726 C CA . VAL A 1 88 ? 2.351 8.689 -4.143 1.00 88.56 88 VAL A CA 1
ATOM 727 C C . VAL A 1 88 ? 2.131 7.551 -5.135 1.00 88.56 88 VAL A C 1
ATOM 729 O O . VAL A 1 88 ? 2.865 6.566 -5.146 1.00 88.56 88 VAL A O 1
ATOM 732 N N . SER A 1 89 ? 1.111 7.676 -5.978 1.00 86.25 89 SER A N 1
ATOM 733 C CA . SER A 1 89 ? 0.828 6.722 -7.045 1.00 86.25 89 SER A CA 1
ATOM 734 C C . SER A 1 89 ? 0.548 7.478 -8.340 1.00 86.25 89 SER A C 1
ATOM 736 O O . SER A 1 89 ? -0.388 8.271 -8.413 1.00 86.25 89 SER A O 1
ATOM 738 N N . GLU A 1 90 ? 1.370 7.257 -9.363 1.00 74.69 90 GLU A N 1
ATOM 739 C CA . GLU A 1 90 ? 1.191 7.880 -10.684 1.00 74.69 90 GLU A CA 1
ATOM 740 C C . GLU A 1 90 ? 0.144 7.143 -11.532 1.00 74.69 90 GLU A C 1
ATOM 742 O O . GLU A 1 90 ? -0.356 7.668 -12.523 1.00 74.69 90 GLU A O 1
ATOM 747 N N . THR A 1 91 ? -0.204 5.914 -11.148 1.00 78.75 91 THR A N 1
ATOM 748 C CA . THR A 1 91 ? -1.205 5.073 -11.815 1.00 78.75 91 THR A CA 1
ATOM 749 C C . THR A 1 91 ? -2.306 4.674 -10.846 1.00 78.75 91 THR A C 1
ATOM 751 O O . THR A 1 91 ? -2.229 4.915 -9.651 1.00 78.75 91 THR A O 1
ATOM 754 N N . ASN A 1 92 ? -3.372 4.050 -11.341 1.00 70.94 92 ASN A N 1
ATOM 755 C CA . ASN A 1 92 ? -4.465 3.596 -10.483 1.00 70.94 92 ASN A CA 1
ATOM 756 C C . ASN A 1 92 ? -4.099 2.314 -9.716 1.00 70.94 92 ASN A C 1
ATOM 758 O O . ASN A 1 92 ? -4.645 1.236 -9.994 1.00 70.94 92 ASN A O 1
ATOM 762 N N . CYS A 1 93 ? -3.207 2.448 -8.728 1.00 83.50 93 CYS A N 1
ATOM 763 C CA . CYS A 1 93 ? -2.873 1.405 -7.765 1.00 83.50 93 CYS A CA 1
ATOM 764 C C . CYS A 1 93 ? -4.132 0.905 -7.055 1.00 83.50 93 CYS A C 1
ATOM 766 O O . CYS A 1 93 ? -4.936 1.693 -6.549 1.00 83.50 93 CYS A O 1
ATOM 768 N N . SER A 1 94 ? -4.317 -0.415 -7.053 1.00 85.25 94 SER A N 1
ATOM 769 C CA . SER A 1 94 ? -5.420 -1.072 -6.360 1.00 85.25 94 SER A CA 1
ATOM 770 C C . SER A 1 94 ? -5.050 -1.385 -4.919 1.00 85.25 94 SER A C 1
ATOM 772 O O . SER A 1 94 ? -4.013 -2.008 -4.667 1.00 85.25 94 SER A O 1
ATOM 774 N N . ILE A 1 95 ? -5.963 -1.061 -4.013 1.00 89.00 95 ILE A N 1
ATOM 775 C CA . ILE A 1 95 ? -5.915 -1.451 -2.612 1.00 89.00 95 ILE A CA 1
ATOM 776 C C . ILE A 1 95 ? -7.065 -2.409 -2.358 1.00 89.00 95 ILE A C 1
ATOM 778 O O . ILE A 1 95 ? -8.231 -2.079 -2.585 1.00 89.00 95 ILE A O 1
ATOM 782 N N . GLN A 1 96 ? -6.718 -3.603 -1.903 1.00 91.56 96 GLN A N 1
ATOM 783 C CA . GLN A 1 96 ? -7.638 -4.717 -1.751 1.00 91.56 96 GLN A CA 1
ATOM 784 C C . GLN A 1 96 ? -7.779 -5.059 -0.276 1.00 91.56 96 GLN A C 1
ATOM 786 O O . GLN A 1 96 ? -6.781 -5.353 0.372 1.00 91.56 96 GLN A O 1
ATOM 791 N N . PHE A 1 97 ? -9.001 -5.074 0.245 1.00 91.38 97 PHE A N 1
ATOM 792 C CA . PHE A 1 97 ? -9.292 -5.744 1.509 1.00 91.38 97 PHE A CA 1
ATOM 793 C C . PHE A 1 97 ? -9.700 -7.182 1.222 1.00 91.38 97 PHE A C 1
ATOM 795 O O . PHE A 1 97 ? -10.550 -7.446 0.363 1.00 91.38 97 PHE A O 1
ATOM 802 N N . MET A 1 98 ? -9.060 -8.106 1.927 1.00 92.44 98 MET A N 1
ATOM 803 C CA . MET A 1 98 ? -9.198 -9.532 1.717 1.00 92.44 98 MET A CA 1
ATOM 804 C C . MET A 1 98 ? -9.495 -10.246 3.033 1.00 92.44 98 MET A C 1
ATOM 806 O O . MET A 1 98 ? -8.856 -9.976 4.051 1.00 92.44 98 MET A O 1
ATOM 810 N N . VAL A 1 99 ? -10.392 -11.230 2.982 1.00 89.00 99 VAL A N 1
ATOM 811 C CA . VAL A 1 99 ? -10.655 -12.154 4.092 1.00 89.00 99 VAL A CA 1
ATOM 812 C C . VAL A 1 99 ? -10.428 -13.567 3.586 1.00 89.00 99 VAL A C 1
ATOM 814 O O . VAL A 1 99 ? -11.021 -13.977 2.591 1.00 89.00 99 VAL A O 1
ATOM 817 N N . ASN A 1 100 ? -9.515 -14.300 4.226 1.00 87.19 100 ASN A N 1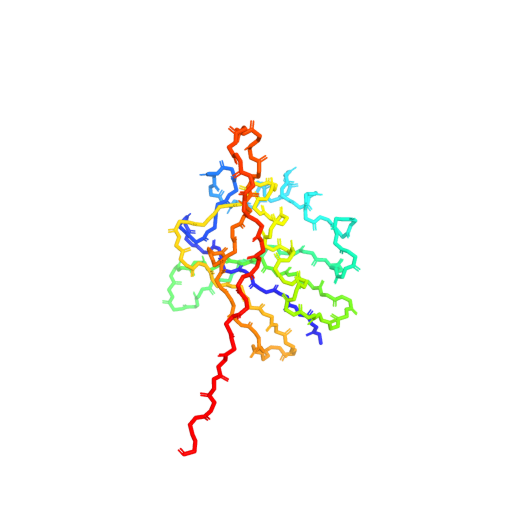
ATOM 818 C CA . ASN A 1 100 ? -9.163 -15.677 3.845 1.00 87.19 100 ASN A CA 1
ATOM 819 C C . ASN A 1 100 ? -8.808 -15.833 2.349 1.00 87.19 100 ASN A C 1
ATOM 821 O O . ASN A 1 100 ? -9.102 -16.846 1.727 1.00 87.19 100 ASN A O 1
ATOM 825 N N . GLY A 1 101 ? -8.181 -14.809 1.758 1.00 82.81 101 GLY A N 1
ATOM 826 C CA . GLY A 1 101 ? -7.763 -14.814 0.351 1.00 82.81 101 GLY A CA 1
ATOM 827 C C . GLY A 1 101 ? -8.818 -14.329 -0.651 1.00 82.81 101 GLY A C 1
ATOM 828 O O . GLY A 1 101 ? -8.459 -14.050 -1.793 1.00 82.81 101 GLY A O 1
ATOM 829 N N . ILE A 1 102 ? -10.072 -14.149 -0.234 1.00 88.19 102 ILE A N 1
ATOM 830 C CA . ILE A 1 102 ? -11.149 -13.600 -1.068 1.00 88.19 102 ILE A CA 1
ATOM 831 C C . ILE A 1 102 ? -11.106 -12.071 -0.990 1.00 88.19 102 ILE A C 1
ATOM 833 O O . ILE A 1 102 ? -10.956 -11.522 0.098 1.00 88.19 102 ILE A O 1
ATOM 837 N N . ILE A 1 103 ? -11.222 -11.381 -2.128 1.00 89.69 103 ILE A N 1
ATOM 838 C CA . ILE A 1 103 ? -11.260 -9.911 -2.194 1.00 89.69 103 ILE A CA 1
ATOM 839 C C . ILE A 1 103 ? -12.696 -9.441 -1.947 1.00 89.69 103 ILE A C 1
ATOM 841 O O . ILE A 1 103 ? -13.592 -9.795 -2.707 1.00 89.69 103 ILE A O 1
ATOM 845 N N . PHE A 1 104 ? -12.899 -8.611 -0.924 1.00 87.25 104 PHE A N 1
ATOM 846 C CA . PHE A 1 104 ? -14.212 -8.053 -0.570 1.00 87.25 104 PHE A CA 1
ATOM 847 C C . PHE A 1 104 ? -14.367 -6.606 -1.025 1.00 87.25 104 PHE A C 1
ATOM 849 O O . PHE A 1 104 ? -15.430 -6.200 -1.487 1.00 87.25 104 PHE A O 1
ATOM 856 N N . ILE A 1 105 ? -13.298 -5.819 -0.902 1.00 87.19 105 ILE A N 1
ATOM 857 C CA . ILE A 1 105 ? -13.284 -4.410 -1.293 1.00 87.19 105 ILE A CA 1
ATOM 858 C C . ILE A 1 105 ? -12.053 -4.174 -2.156 1.00 87.19 105 ILE A C 1
ATOM 860 O O . ILE A 1 105 ? -10.957 -4.625 -1.827 1.00 87.19 105 ILE A O 1
ATOM 864 N N . ASN A 1 106 ? -12.236 -3.445 -3.253 1.00 88.00 106 ASN A N 1
ATOM 865 C CA . ASN A 1 106 ? -11.164 -3.008 -4.135 1.00 88.00 106 ASN A CA 1
ATOM 866 C C . ASN A 1 106 ? -11.363 -1.521 -4.437 1.00 88.00 106 ASN A C 1
ATOM 868 O O . ASN A 1 106 ? -12.353 -1.144 -5.062 1.00 88.00 106 ASN A O 1
ATOM 872 N N . ILE A 1 107 ? -10.444 -0.683 -3.968 1.00 88.44 107 ILE A N 1
ATOM 873 C CA . ILE A 1 107 ? -10.476 0.772 -4.166 1.00 88.44 107 ILE A CA 1
ATOM 874 C C . ILE A 1 107 ? -9.186 1.245 -4.828 1.00 88.44 107 ILE A C 1
ATOM 876 O O . ILE A 1 107 ? -8.165 0.553 -4.760 1.00 88.44 107 ILE A O 1
ATOM 880 N N . LYS A 1 108 ? -9.203 2.417 -5.472 1.00 87.38 108 LYS A N 1
ATOM 881 C CA . LYS A 1 108 ? -7.977 2.993 -6.029 1.00 87.38 108 LYS A CA 1
ATOM 882 C C . LYS A 1 108 ? -7.333 3.961 -5.052 1.00 87.38 108 LYS A C 1
ATOM 884 O O . LYS A 1 108 ? -8.003 4.770 -4.416 1.00 87.38 108 LYS A O 1
ATOM 889 N N . PHE A 1 109 ? -6.004 3.915 -4.989 1.00 87.00 109 PHE A N 1
ATOM 890 C CA . PHE A 1 109 ? -5.204 4.836 -4.181 1.00 87.00 109 PHE A CA 1
ATOM 891 C C . PHE A 1 109 ? -5.463 6.303 -4.563 1.00 87.00 109 PHE A C 1
ATOM 893 O O . PHE A 1 109 ? -5.479 7.184 -3.706 1.00 87.00 109 PHE A O 1
ATOM 900 N N . ASN A 1 110 ? -5.714 6.574 -5.845 1.00 86.06 110 ASN A N 1
ATOM 901 C CA . ASN A 1 110 ? -5.921 7.928 -6.359 1.00 86.06 110 ASN A CA 1
ATOM 902 C C . ASN A 1 110 ? -7.336 8.481 -6.155 1.00 86.06 110 ASN A C 1
ATOM 904 O O . ASN A 1 110 ? -7.491 9.696 -6.215 1.00 86.06 110 ASN A O 1
ATOM 908 N N . ASP A 1 111 ? -8.322 7.644 -5.816 1.00 84.62 111 ASP A N 1
ATOM 909 C CA . ASP A 1 111 ? -9.713 8.086 -5.620 1.00 84.62 111 ASP A CA 1
ATOM 910 C C . ASP A 1 111 ? -9.884 8.988 -4.385 1.00 84.62 111 ASP A C 1
ATOM 912 O O . ASP A 1 111 ? -10.865 9.720 -4.277 1.00 84.62 111 ASP A O 1
ATOM 916 N N . TYR A 1 112 ? -8.933 8.952 -3.445 1.00 80.69 112 TYR A N 1
ATOM 917 C CA . TYR A 1 112 ? -9.017 9.680 -2.178 1.00 80.69 112 TYR A CA 1
ATOM 918 C C . TYR A 1 112 ? -7.854 10.657 -2.042 1.00 80.69 112 TYR A C 1
ATOM 920 O O . TYR A 1 112 ? -6.716 10.254 -1.810 1.00 80.69 112 TYR A O 1
ATOM 928 N N . SER A 1 113 ? -8.106 11.953 -2.191 1.00 68.69 113 SER A N 1
ATOM 929 C CA . SER A 1 113 ? -7.105 13.006 -1.992 1.00 68.69 113 SER A CA 1
ATOM 930 C C . SER A 1 113 ? -7.280 13.694 -0.644 1.00 68.69 113 SER A C 1
ATOM 932 O O . SER A 1 113 ? -8.403 13.984 -0.234 1.00 68.69 113 SER A O 1
ATOM 934 N N . TYR A 1 114 ? -6.168 14.052 -0.006 1.00 55.12 114 TYR A N 1
ATOM 935 C CA . TYR A 1 114 ? -6.188 15.023 1.080 1.00 55.12 114 TYR A CA 1
ATOM 936 C C . TYR A 1 114 ? -6.518 16.397 0.478 1.00 55.12 114 TYR A C 1
ATOM 938 O O . TYR A 1 114 ? -5.731 16.930 -0.305 1.00 55.12 114 TYR A O 1
ATOM 946 N N . VAL A 1 115 ? -7.670 16.985 0.809 1.00 48.00 115 VAL A N 1
ATOM 947 C CA . VAL A 1 115 ? -7.871 18.419 0.566 1.00 48.00 115 VAL A CA 1
ATOM 948 C C . VAL A 1 115 ? -7.092 19.129 1.663 1.00 48.00 115 VAL A C 1
ATOM 950 O O . VAL A 1 115 ? -7.594 19.316 2.769 1.00 48.00 115 VAL A O 1
ATOM 953 N N . MET A 1 116 ? -5.833 19.485 1.398 1.00 40.34 116 MET A N 1
ATOM 954 C CA . MET A 1 116 ? -5.162 20.445 2.268 1.00 40.34 116 MET A CA 1
ATOM 955 C C . MET A 1 116 ? -5.939 21.754 2.162 1.00 40.34 116 MET A C 1
ATOM 957 O O . MET A 1 116 ? -5.882 22.437 1.137 1.00 40.34 116 MET A O 1
ATOM 961 N N . ASN A 1 117 ? -6.665 22.104 3.224 1.00 33.75 117 ASN A N 1
ATOM 962 C CA . ASN A 1 117 ? -7.113 23.470 3.460 1.00 33.75 117 ASN A CA 1
ATOM 963 C C . ASN A 1 117 ? -5.863 24.331 3.670 1.00 33.75 117 ASN A C 1
ATOM 965 O O . ASN A 1 117 ? -5.490 24.684 4.785 1.00 33.75 117 ASN A O 1
ATOM 969 N N . ASN A 1 118 ? -5.193 24.674 2.573 1.00 37.28 118 ASN A N 1
ATOM 970 C CA . ASN A 1 118 ? -4.326 25.828 2.561 1.00 37.28 118 ASN A CA 1
ATOM 971 C C . ASN A 1 118 ? -5.237 27.006 2.878 1.00 37.28 118 ASN A C 1
ATOM 973 O O . ASN A 1 118 ? -6.139 27.311 2.097 1.00 37.28 118 ASN A O 1
ATOM 977 N N . ASN A 1 119 ? -5.016 27.639 4.029 1.00 39.38 119 ASN A N 1
ATOM 978 C CA . ASN A 1 119 ? -5.617 28.910 4.410 1.00 39.38 119 ASN A CA 1
ATOM 979 C C . ASN A 1 119 ? -5.236 30.000 3.388 1.00 39.38 119 ASN A C 1
ATOM 981 O O . ASN A 1 119 ? -4.474 30.919 3.668 1.00 39.38 119 ASN A O 1
ATOM 985 N N . LYS A 1 120 ? -5.789 29.932 2.178 1.00 40.28 120 LYS A N 1
ATOM 986 C CA . LYS A 1 120 ? -6.052 31.097 1.352 1.00 40.28 120 LYS A CA 1
ATOM 987 C C . LYS A 1 120 ? -7.465 31.507 1.704 1.00 40.28 120 LYS A C 1
ATOM 989 O O . LYS A 1 120 ? -8.422 30.866 1.285 1.00 40.28 120 LYS A O 1
ATOM 994 N N . LYS A 1 121 ? -7.575 32.577 2.496 1.00 45.66 121 LYS A N 1
ATOM 995 C CA . LYS A 1 121 ? -8.809 33.339 2.709 1.00 45.66 121 LYS A CA 1
ATOM 996 C C . LYS A 1 121 ? -9.564 33.480 1.382 1.00 45.66 121 LYS A C 1
ATOM 998 O O . LYS A 1 121 ? -9.264 34.384 0.610 1.00 45.66 121 LYS A O 1
ATOM 1003 N N . LYS A 1 122 ? -10.554 32.629 1.122 1.00 37.38 122 LYS A N 1
ATOM 1004 C CA . LYS A 1 122 ? -11.629 32.893 0.166 1.00 37.38 122 LYS A CA 1
ATOM 1005 C C . LYS A 1 122 ? -12.915 32.280 0.712 1.00 37.38 122 LYS A C 1
ATOM 1007 O O . LYS A 1 122 ? -13.057 31.073 0.832 1.00 37.38 122 LYS A O 1
ATOM 1012 N N . LYS A 1 123 ? -13.770 33.220 1.115 1.00 40.03 123 LYS A N 1
ATOM 1013 C CA . LYS A 1 123 ? -15.158 33.171 1.582 1.00 40.03 123 LYS A CA 1
ATOM 1014 C C . LYS A 1 123 ? -15.878 31.820 1.456 1.00 40.03 123 LYS A C 1
ATOM 1016 O O . LYS A 1 123 ? -16.033 31.295 0.360 1.00 40.03 123 LYS A O 1
ATOM 1021 N N . ASN A 1 124 ? -16.397 31.383 2.606 1.00 44.06 124 ASN A N 1
ATOM 1022 C CA . ASN A 1 124 ? -17.517 30.469 2.834 1.00 44.06 124 ASN A CA 1
ATOM 1023 C C . ASN A 1 124 ? -18.280 30.015 1.583 1.00 44.06 124 ASN A C 1
ATOM 1025 O O . ASN A 1 124 ? -18.988 30.809 0.966 1.00 44.06 124 ASN A O 1
ATOM 1029 N N . LYS A 1 125 ? -18.272 28.702 1.352 1.00 36.50 125 LYS A N 1
ATOM 1030 C CA . LYS A 1 125 ? -19.482 27.921 1.079 1.00 36.50 125 LYS A CA 1
ATOM 1031 C C . LYS A 1 125 ? -19.212 26.487 1.508 1.00 36.50 125 LYS A C 1
ATOM 1033 O O . LYS A 1 125 ? -18.329 25.818 0.986 1.00 36.50 125 LYS A O 1
ATOM 1038 N N . SER A 1 126 ? -19.909 26.081 2.552 1.00 42.34 126 SER A N 1
ATOM 1039 C CA . SER A 1 126 ? -19.786 24.772 3.156 1.00 42.34 126 SER A CA 1
ATOM 1040 C C . SER A 1 126 ? -20.604 23.726 2.393 1.00 42.34 126 SER A C 1
ATOM 1042 O O . SER A 1 126 ? -21.559 24.064 1.698 1.00 42.34 126 SER A O 1
ATOM 1044 N N . ILE A 1 127 ? -20.281 22.474 2.717 1.00 45.47 127 ILE A N 1
ATOM 1045 C CA . ILE A 1 127 ? -21.156 21.295 2.783 1.00 45.47 127 ILE A CA 1
ATOM 1046 C C . ILE A 1 127 ? -21.038 20.315 1.608 1.00 45.47 127 ILE A C 1
ATOM 1048 O O . ILE A 1 127 ? -21.428 20.571 0.474 1.00 45.47 127 ILE A O 1
ATOM 1052 N N . TYR A 1 128 ? -20.492 19.155 1.981 1.00 36.69 128 TYR A N 1
ATOM 1053 C CA . TYR A 1 128 ? -20.709 17.807 1.467 1.00 36.69 128 TYR A CA 1
ATOM 1054 C C . TYR A 1 128 ? -21.841 17.653 0.445 1.00 36.69 128 TYR A C 1
ATOM 1056 O O . TYR A 1 128 ? -22.998 17.955 0.729 1.00 36.69 128 TYR A O 1
ATOM 1064 N N . THR A 1 129 ? -21.530 17.048 -0.698 1.00 37.22 129 THR A N 1
ATOM 1065 C CA . THR A 1 129 ? -22.542 16.471 -1.588 1.00 37.22 129 THR A CA 1
ATOM 1066 C C . THR A 1 129 ? -22.508 14.951 -1.467 1.00 37.22 129 THR A C 1
ATOM 1068 O O . THR A 1 129 ? -21.604 14.282 -1.959 1.00 37.22 129 THR A O 1
ATOM 1071 N N . VAL A 1 130 ? -23.508 14.404 -0.773 1.00 35.31 130 VAL A N 1
ATOM 1072 C CA . VAL A 1 130 ? -23.855 12.980 -0.813 1.00 35.31 130 VAL A CA 1
ATOM 1073 C C . VAL A 1 130 ? -24.724 12.770 -2.052 1.00 35.31 130 VAL A C 1
ATOM 1075 O O . VAL A 1 130 ? -25.837 13.286 -2.115 1.00 35.31 130 VAL A O 1
ATOM 1078 N N . GLN A 1 131 ? -24.232 12.031 -3.047 1.00 35.47 131 GLN A N 1
ATOM 1079 C CA . GLN A 1 131 ? -25.063 11.581 -4.166 1.00 35.47 131 GLN A CA 1
ATOM 1080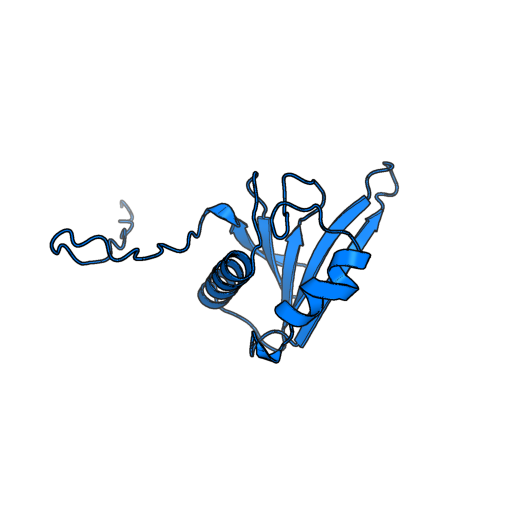 C C . GLN A 1 131 ? -25.924 10.396 -3.715 1.00 35.47 131 GLN A C 1
ATOM 1082 O O . GLN A 1 131 ? -25.418 9.305 -3.459 1.00 35.47 131 GLN A O 1
ATOM 1087 N N . THR A 1 132 ? -27.235 10.605 -3.619 1.00 37.31 132 THR A N 1
ATOM 1088 C CA . THR A 1 132 ? -28.223 9.536 -3.442 1.00 37.31 132 THR A CA 1
ATOM 1089 C C . THR A 1 132 ? -28.607 8.974 -4.812 1.00 37.31 132 THR A C 1
ATOM 1091 O O . THR A 1 132 ? -29.102 9.692 -5.675 1.00 37.31 132 THR A O 1
ATOM 1094 N N . LEU A 1 133 ? -28.378 7.676 -5.020 1.00 32.66 133 LEU A N 1
ATOM 1095 C CA . LEU A 1 133 ? -28.872 6.933 -6.181 1.00 32.66 133 LEU A CA 1
ATOM 1096 C C . LEU A 1 133 ? -30.370 6.650 -6.004 1.00 32.66 133 LEU A C 1
ATOM 1098 O O . LEU A 1 133 ? -30.765 5.971 -5.057 1.00 32.66 133 LEU A O 1
ATOM 1102 N N . HIS A 1 134 ? -31.210 7.136 -6.917 1.00 34.50 134 HIS A N 1
ATOM 1103 C CA . HIS A 1 134 ? -32.597 6.684 -7.026 1.00 34.50 134 HIS A CA 1
ATOM 1104 C C . HIS A 1 134 ? -32.682 5.457 -7.937 1.00 34.50 134 HIS A C 1
ATOM 1106 O O . HIS A 1 134 ? -32.289 5.491 -9.103 1.00 34.50 134 HIS A O 1
ATOM 1112 N N . LYS A 1 135 ? -33.215 4.368 -7.374 1.00 38.72 135 LYS A N 1
ATOM 1113 C CA . LYS A 1 135 ? -33.668 3.177 -8.096 1.00 38.72 135 LYS A CA 1
ATOM 1114 C C . LYS A 1 135 ? -34.866 3.591 -8.957 1.00 38.72 135 LYS A C 1
ATOM 1116 O O . LYS A 1 135 ? -35.863 4.053 -8.409 1.00 38.72 135 LYS A O 1
ATOM 1121 N N . ARG A 1 136 ? -34.773 3.452 -10.280 1.00 41.62 136 ARG A N 1
ATOM 1122 C CA . ARG A 1 136 ? -35.951 3.542 -11.155 1.00 41.62 136 ARG A CA 1
ATOM 1123 C C . ARG A 1 136 ? -36.730 2.228 -11.045 1.00 41.62 136 ARG A C 1
ATOM 1125 O O . ARG A 1 136 ? -36.131 1.169 -11.236 1.00 41.62 136 ARG A O 1
ATOM 1132 N N . MET A 1 137 ? -38.005 2.326 -10.667 1.00 48.28 137 MET A N 1
ATOM 1133 C CA . MET A 1 137 ? -39.030 1.331 -11.001 1.00 48.28 137 MET A CA 1
ATOM 1134 C C . MET A 1 137 ? -39.448 1.523 -12.455 1.00 48.28 137 MET A C 1
ATOM 1136 O O . MET A 1 137 ? -39.382 2.687 -12.918 1.00 48.28 137 MET A O 1
#

Organism: NCBI:txid1070528

Foldseek 3Di:
DKKKKWWQQDLQRKDFLSHRDDPVCCVPPVQVLVDCVVPVFFPHKDWDWDQDPVDRRTIIMIMTDTPDDDDPVSVLVVLASSVVNGMDHNDFIWMFIDDPRHTDDIHTSPVHDPPPPPPPDDDDDDDDDDDDDDDDD

Secondary structure (DSSP, 8-state):
-EEEEEE--STTT-EETTEE--HHHIIIIIHHHT-GGG-TTEEEEEEEEEE-SSSS-EEEEEEEEESS---HHHHHHHHHHHHHTTEE-SS--EEEEEETTEEEEEEEGGG--------------------PPPPP-